Protein AF-A0A1H6K1Q1-F1 (afdb_monomer)

Organism: Ruminococcus flavefaciens (NCBI:txid1265)

Solvent-accessible surface area (backbone atoms only — not comparable to full-atom values): 7231 Å² total; per-residue (Å²): 131,81,74,74,62,72,40,88,42,61,74,71,74,61,50,14,33,26,38,39,78,56,98,82,37,48,34,41,37,39,28,46,77,55,99,90,37,38,37,36,41,38,41,36,47,44,89,85,46,36,38,38,36,36,40,29,51,36,43,78,53,97,42,25,41,36,20,88,52,61,12,37,34,39,41,35,36,51,66,56,59,75,69,52,71,99,69,81,64,57,77,82,29,42,49,77,45,73,59,29,25,33,41,35,40,36,34,96,75,29,42,34,44,33,37,64,71,74,69,75,27,84,84,45,60,24,34,81,73,47,80,67,131

Mean predicted aligned error: 6.74 Å

Sequence (133 aa):
MSEANNVNAAAEDFLGQWEYTKNDEYIMLAIVELDGEYQAAVSWNESTGMTKEWEYTLKYKDGKLVCDSYGLKSEINESKLAAQGDVIDLSDIMKTTPNQTAEFYMTSEGICWNNLSEGSAKDIVFKFLQNVG

Nearest PDB structures (foldseek):
  2c10-assembly2_C  TM=3.628E-01  e=8.483E+00  Homo sapiens
  3ala-assembly1_A  TM=3.490E-01  e=8.934E+00  Homo sapiens
  3ala-assembly3_E  TM=3.306E-01  e=9.409E+00  Homo sapiens

Structure (mmCIF, N/CA/C/O backbone):
data_AF-A0A1H6K1Q1-F1
#
_entry.id   AF-A0A1H6K1Q1-F1
#
loop_
_atom_site.group_PDB
_atom_site.id
_atom_site.type_symbol
_atom_site.label_atom_id
_atom_site.label_alt_id
_atom_site.label_comp_id
_atom_site.label_asym_id
_atom_site.label_entity_id
_atom_site.label_seq_id
_atom_site.pdbx_PDB_ins_code
_atom_site.Cartn_x
_atom_site.Cartn_y
_atom_site.Cartn_z
_atom_site.occupancy
_atom_site.B_iso_or_eq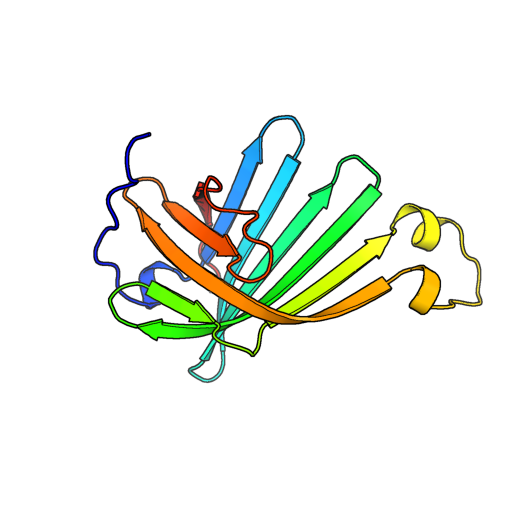uiv
_atom_site.auth_seq_id
_atom_site.auth_comp_id
_atom_site.auth_asym_id
_atom_site.auth_atom_id
_atom_site.pdbx_PDB_model_num
ATOM 1 N N . MET A 1 1 ? -10.368 21.527 0.611 1.00 41.09 1 MET A N 1
ATOM 2 C CA . MET A 1 1 ? -10.072 20.084 0.617 1.00 41.09 1 MET A CA 1
ATOM 3 C C . MET A 1 1 ? -11.025 19.471 1.616 1.00 41.09 1 MET A C 1
ATOM 5 O O . MET A 1 1 ? -10.982 19.875 2.769 1.00 41.09 1 MET A O 1
ATOM 9 N N . SER A 1 2 ? -11.981 18.664 1.161 1.00 43.06 2 SER A N 1
ATOM 10 C CA . SER A 1 2 ? -12.854 17.913 2.063 1.00 43.06 2 SER A CA 1
ATOM 11 C C . SER A 1 2 ? -11.993 16.861 2.746 1.00 43.06 2 SER A C 1
ATOM 13 O O . SER A 1 2 ? -11.451 15.996 2.063 1.00 43.06 2 SER A O 1
ATOM 15 N N . GLU A 1 3 ? -11.820 16.971 4.061 1.00 46.94 3 GLU A N 1
ATOM 16 C CA . GLU A 1 3 ? -11.347 15.851 4.870 1.00 46.94 3 GLU A CA 1
ATOM 17 C C . GLU A 1 3 ? -12.280 14.686 4.552 1.00 46.94 3 GLU A C 1
ATOM 19 O O . GLU A 1 3 ? -13.490 14.779 4.767 1.00 46.94 3 GLU A O 1
ATOM 24 N N . ALA A 1 4 ? -11.758 13.639 3.916 1.00 54.75 4 ALA A N 1
ATOM 25 C CA . ALA A 1 4 ? -12.536 12.436 3.726 1.00 54.75 4 ALA A CA 1
ATOM 26 C C . ALA A 1 4 ? -12.926 11.961 5.132 1.00 54.75 4 ALA A C 1
ATOM 28 O O . ALA A 1 4 ? -12.054 11.658 5.946 1.00 54.75 4 ALA A O 1
ATOM 29 N N . ASN A 1 5 ? -14.221 12.030 5.455 1.00 64.81 5 ASN A N 1
ATOM 30 C CA . ASN A 1 5 ? -14.712 11.722 6.792 1.00 64.81 5 ASN A CA 1
ATOM 31 C C . ASN A 1 5 ? -14.36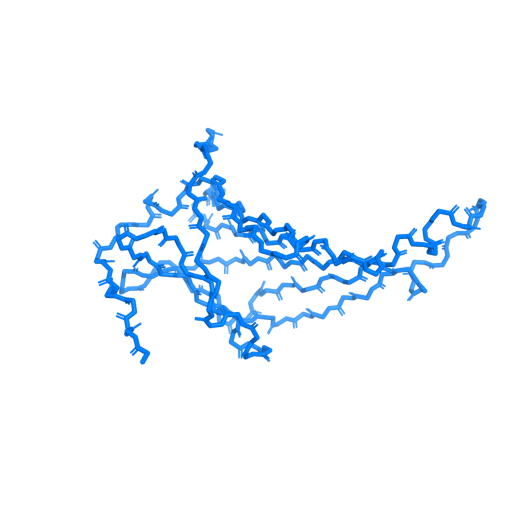0 10.265 7.089 1.00 64.81 5 ASN A C 1
ATOM 33 O O . ASN A 1 5 ? -14.966 9.361 6.511 1.00 64.81 5 ASN A O 1
ATOM 37 N N . ASN A 1 6 ? -13.360 10.056 7.947 1.00 68.19 6 ASN A N 1
ATOM 38 C CA . ASN A 1 6 ? -12.973 8.730 8.401 1.00 68.19 6 ASN A CA 1
ATOM 39 C C . ASN A 1 6 ? -14.216 8.054 8.988 1.00 68.19 6 ASN A C 1
ATOM 41 O O . ASN A 1 6 ? -14.843 8.595 9.906 1.00 68.19 6 ASN A O 1
ATOM 45 N N . VAL A 1 7 ? -14.601 6.913 8.428 1.00 80.38 7 VAL A N 1
ATOM 46 C CA . VAL A 1 7 ? -15.690 6.111 8.981 1.00 80.38 7 VAL A CA 1
ATOM 47 C C . VAL A 1 7 ? -15.084 5.129 9.969 1.00 80.38 7 VAL A C 1
ATOM 49 O O . VAL A 1 7 ? -14.056 4.521 9.698 1.00 80.38 7 VAL A O 1
ATOM 52 N N . ASN A 1 8 ? -15.704 4.989 11.140 1.00 78.81 8 ASN A N 1
ATOM 53 C CA . ASN A 1 8 ? -15.265 3.991 12.107 1.00 78.81 8 ASN A CA 1
ATOM 54 C C . ASN A 1 8 ? -15.527 2.595 11.515 1.00 78.81 8 ASN A C 1
ATOM 56 O O . ASN A 1 8 ? -16.682 2.172 11.466 1.00 78.81 8 ASN A O 1
ATOM 60 N N . ALA A 1 9 ? -14.477 1.944 11.021 1.00 85.69 9 ALA A N 1
ATOM 61 C CA . ALA A 1 9 ? -14.523 0.656 10.338 1.00 85.69 9 ALA A CA 1
ATOM 62 C C . ALA A 1 9 ? -13.848 -0.412 11.193 1.00 85.69 9 ALA A C 1
ATOM 64 O O . ALA A 1 9 ? -12.837 -0.126 11.833 1.00 85.69 9 ALA A O 1
ATOM 65 N N . ALA A 1 10 ? -14.398 -1.623 11.201 1.00 91.94 10 ALA A N 1
ATOM 66 C CA . ALA A 1 10 ? -13.753 -2.777 11.811 1.00 91.94 10 ALA A CA 1
ATOM 67 C C . ALA A 1 10 ? -12.547 -3.220 10.965 1.00 91.94 10 ALA A C 1
ATOM 69 O O . ALA A 1 10 ? -12.404 -2.821 9.811 1.00 91.94 10 ALA A O 1
ATOM 70 N N . ALA A 1 11 ? -11.655 -4.029 11.533 1.00 91.25 11 ALA A N 1
ATOM 71 C CA . ALA A 1 11 ? -10.436 -4.449 10.840 1.00 91.25 11 ALA A CA 1
ATOM 72 C C . ALA A 1 11 ? -10.747 -5.302 9.596 1.00 91.25 11 ALA A C 1
ATOM 74 O O . ALA A 1 11 ? -10.086 -5.187 8.565 1.00 91.25 11 ALA A O 1
ATOM 75 N N . GLU A 1 12 ? -11.811 -6.095 9.677 1.00 92.81 12 GLU A N 1
ATOM 76 C CA . GLU A 1 12 ? -12.286 -6.992 8.631 1.00 92.81 12 GLU A CA 1
ATOM 77 C C . GLU A 1 12 ? -12.855 -6.231 7.423 1.00 92.81 12 GLU A C 1
ATOM 79 O O . GLU A 1 12 ? -12.814 -6.742 6.307 1.00 92.81 12 GLU A O 1
ATOM 84 N N . ASP A 1 13 ? -13.318 -4.988 7.611 1.00 92.94 13 ASP A N 1
ATOM 85 C CA . ASP A 1 13 ? -13.863 -4.148 6.533 1.00 92.94 13 ASP A CA 1
ATOM 86 C C . ASP A 1 13 ? -12.789 -3.722 5.514 1.00 92.94 13 ASP A C 1
ATOM 88 O O . ASP A 1 13 ? -13.111 -3.265 4.416 1.00 92.94 13 ASP A O 1
ATOM 92 N N . PHE A 1 14 ? -11.508 -3.848 5.872 1.00 94.38 14 PHE A N 1
ATOM 93 C CA . PHE A 1 14 ? -10.383 -3.526 4.996 1.00 94.38 14 PHE A CA 1
ATOM 94 C C . PHE A 1 14 ? -10.019 -4.683 4.056 1.00 94.38 14 PHE A C 1
ATOM 96 O O . PHE A 1 14 ? -9.377 -4.449 3.028 1.00 94.38 14 PHE A O 1
ATOM 103 N N . LEU A 1 15 ? -10.401 -5.917 4.402 1.00 95.75 15 LEU A N 1
ATOM 104 C CA . LEU A 1 15 ? -10.029 -7.118 3.659 1.00 95.75 15 LEU A CA 1
ATOM 105 C C . LEU A 1 15 ? -10.635 -7.084 2.257 1.00 95.75 15 LEU A C 1
ATOM 107 O O . LEU A 1 15 ? -11.825 -6.828 2.075 1.00 95.75 15 LEU A O 1
ATOM 111 N N . GLY A 1 16 ? -9.814 -7.334 1.246 1.00 95.50 16 GLY A N 1
ATOM 112 C CA . GLY A 1 16 ? -10.255 -7.178 -0.132 1.00 95.50 16 GLY A CA 1
ATOM 113 C C . GLY A 1 16 ? -9.140 -6.799 -1.086 1.00 95.50 16 GLY A C 1
ATOM 114 O O . GLY A 1 16 ? -8.005 -6.509 -0.704 1.00 95.50 16 GLY A O 1
ATOM 115 N N . GLN A 1 17 ? -9.504 -6.784 -2.357 1.00 96.81 17 GLN A N 1
ATOM 116 C CA . GLN A 1 17 ? -8.768 -6.089 -3.394 1.00 96.81 17 GLN A CA 1
ATOM 117 C C . GLN A 1 17 ? -9.472 -4.782 -3.714 1.00 96.81 17 GLN A C 1
ATOM 119 O O . GLN A 1 17 ? -10.701 -4.712 -3.808 1.00 96.81 17 GLN A O 1
ATOM 124 N N . TRP A 1 18 ? -8.663 -3.757 -3.906 1.00 96.12 18 TRP A N 1
ATOM 125 C CA . TRP A 1 18 ? -9.078 -2.395 -4.144 1.00 96.12 18 TRP A CA 1
ATOM 126 C C . TRP A 1 18 ? -8.202 -1.796 -5.241 1.00 96.12 18 TRP A C 1
ATOM 128 O O . TRP A 1 18 ? -7.026 -2.138 -5.357 1.00 96.12 18 TRP A O 1
ATOM 138 N N . GLU A 1 19 ? -8.752 -0.884 -6.032 1.00 94.50 19 GLU A N 1
ATOM 139 C CA . GLU A 1 19 ? -8.028 -0.245 -7.129 1.00 94.50 19 GLU A CA 1
ATOM 140 C C . GLU A 1 19 ? -8.143 1.270 -7.101 1.00 94.50 19 GLU A C 1
ATOM 142 O O . GLU A 1 19 ? -9.118 1.852 -6.621 1.00 94.50 19 GLU A O 1
ATOM 147 N N . TYR A 1 20 ? -7.150 1.915 -7.683 1.00 91.69 20 TYR A N 1
ATOM 148 C CA . TYR A 1 20 ? -7.189 3.315 -8.035 1.00 91.69 20 TYR A CA 1
ATOM 149 C C . TYR A 1 20 ? -6.763 3.467 -9.488 1.00 91.69 20 TYR A C 1
ATOM 151 O O . TYR A 1 20 ? -5.727 2.945 -9.895 1.00 91.69 20 TYR A O 1
ATOM 159 N N . THR A 1 21 ? -7.559 4.208 -10.258 1.00 87.88 21 THR A N 1
ATOM 160 C CA . THR A 1 21 ? -7.247 4.530 -11.652 1.00 87.88 21 THR A CA 1
ATOM 161 C C . THR A 1 21 ? -7.357 6.033 -11.876 1.00 87.88 21 THR A C 1
ATOM 163 O O . THR A 1 21 ? -8.418 6.620 -11.642 1.00 87.88 21 THR A O 1
ATOM 166 N N . LYS A 1 22 ? -6.286 6.670 -12.362 1.00 83.94 22 LYS A N 1
ATOM 167 C CA . LYS A 1 22 ? -6.298 8.082 -12.778 1.00 83.94 22 LYS A CA 1
ATOM 168 C C . LYS A 1 22 ? -5.214 8.361 -13.812 1.00 83.94 22 LYS A C 1
ATOM 170 O O . LYS A 1 22 ? -4.061 8.056 -13.567 1.00 83.94 22 LYS A O 1
ATOM 175 N N . ASN A 1 23 ? -5.570 9.038 -14.908 1.00 75.19 23 ASN A N 1
ATOM 176 C CA . ASN A 1 23 ? -4.620 9.538 -15.916 1.00 75.19 23 ASN A CA 1
ATOM 177 C C . ASN A 1 23 ? -3.548 8.497 -16.311 1.00 75.19 23 ASN A C 1
ATOM 179 O O . ASN A 1 23 ? -2.358 8.794 -16.268 1.00 75.19 23 ASN A O 1
ATOM 183 N N . ASP A 1 24 ? -3.999 7.286 -16.649 1.00 75.38 24 ASP A N 1
ATOM 184 C CA . ASP A 1 24 ? -3.183 6.123 -17.037 1.00 75.38 24 ASP A CA 1
ATOM 185 C C . ASP A 1 24 ? -2.356 5.462 -15.918 1.00 75.38 24 ASP A C 1
ATOM 187 O O . ASP A 1 24 ? -1.670 4.473 -16.165 1.00 75.38 24 ASP A O 1
ATOM 191 N N . GLU A 1 25 ? -2.456 5.938 -14.677 1.00 80.56 25 GLU A N 1
ATOM 192 C CA . GLU A 1 25 ? -1.947 5.226 -13.506 1.00 80.56 25 GLU A CA 1
ATOM 193 C C . GLU A 1 25 ? -2.983 4.207 -13.036 1.00 80.56 25 GLU A C 1
ATOM 195 O O . GLU A 1 25 ? -4.153 4.546 -12.828 1.00 80.56 25 GLU A O 1
ATOM 200 N N . TYR A 1 26 ? -2.532 2.969 -12.847 1.00 87.69 26 TYR A N 1
ATOM 201 C CA . TYR A 1 26 ? -3.297 1.895 -12.229 1.00 87.69 26 TYR A CA 1
ATOM 202 C C . TYR A 1 26 ? -2.550 1.410 -10.991 1.00 87.69 26 TYR A C 1
ATOM 204 O O . TYR A 1 26 ? -1.393 0.984 -11.078 1.00 87.69 26 TYR A O 1
ATOM 212 N N . ILE A 1 27 ? -3.215 1.500 -9.843 1.00 92.25 27 ILE A N 1
ATOM 213 C CA . ILE A 1 27 ? -2.664 1.110 -8.549 1.00 92.25 27 ILE A CA 1
ATOM 214 C C . ILE A 1 27 ? -3.598 0.085 -7.926 1.00 92.25 27 ILE A C 1
ATOM 216 O O . ILE A 1 27 ? -4.796 0.330 -7.787 1.00 92.25 27 ILE A O 1
ATOM 220 N N . MET A 1 28 ? -3.038 -1.044 -7.517 1.00 94.81 28 MET A N 1
ATOM 221 C CA . MET A 1 28 ? -3.743 -2.091 -6.789 1.00 94.81 28 MET A CA 1
ATOM 222 C C . MET A 1 28 ? -3.367 -2.065 -5.321 1.00 94.81 28 MET A C 1
ATOM 224 O O . MET A 1 28 ? -2.200 -1.904 -4.981 1.00 94.81 28 MET A O 1
ATOM 228 N N . LEU A 1 29 ? -4.357 -2.291 -4.471 1.00 95.56 29 LEU A N 1
ATOM 229 C CA . LEU A 1 29 ? -4.209 -2.563 -3.052 1.00 95.56 29 LEU A CA 1
ATOM 230 C C . LEU A 1 29 ? -4.878 -3.905 -2.759 1.00 95.56 29 LEU A C 1
ATOM 232 O O . LEU A 1 29 ? -6.063 -4.084 -3.026 1.00 95.56 29 LEU A O 1
ATOM 236 N N . ALA A 1 30 ? -4.140 -4.840 -2.181 1.00 97.12 30 ALA A N 1
ATOM 237 C CA . ALA A 1 30 ? -4.699 -6.047 -1.591 1.00 97.12 30 ALA A CA 1
ATOM 238 C C . ALA A 1 30 ? -4.452 -6.014 -0.087 1.00 97.12 30 ALA A C 1
ATOM 240 O O . ALA A 1 30 ? -3.329 -5.743 0.333 1.00 97.12 30 ALA A O 1
ATOM 241 N N . ILE A 1 31 ? -5.482 -6.295 0.707 1.00 97.06 31 ILE A N 1
ATOM 242 C CA . ILE A 1 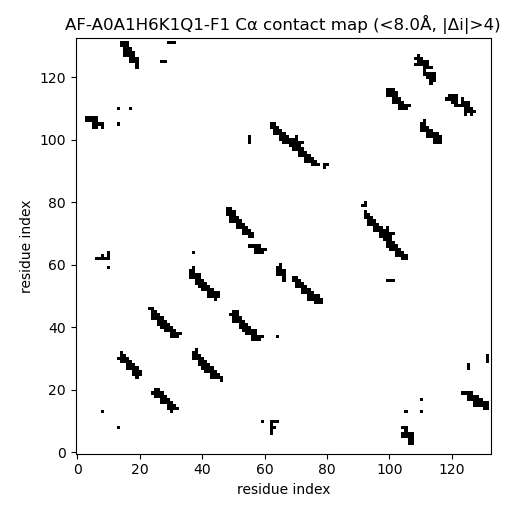31 ? -5.365 -6.476 2.154 1.00 97.06 31 ILE A CA 1
ATOM 243 C C . ILE A 1 31 ? -5.926 -7.847 2.510 1.00 97.06 31 ILE A C 1
ATOM 245 O O . ILE A 1 31 ? -7.059 -8.173 2.153 1.00 97.06 31 ILE A O 1
ATOM 249 N N . VAL A 1 32 ? -5.120 -8.636 3.212 1.00 96.69 32 VAL A N 1
ATOM 250 C CA . VAL A 1 32 ? -5.445 -9.992 3.667 1.00 96.69 32 VAL A CA 1
ATOM 251 C C . VAL A 1 32 ? -5.146 -10.133 5.155 1.00 96.69 32 VAL A C 1
ATOM 253 O O . VAL A 1 32 ? -4.317 -9.403 5.700 1.00 96.69 32 VAL A O 1
ATOM 256 N N . GLU A 1 33 ? -5.796 -11.092 5.805 1.00 95.50 33 GLU A N 1
ATOM 257 C CA . GLU A 1 33 ? -5.404 -11.578 7.126 1.00 95.50 33 GLU A CA 1
ATOM 258 C C . GLU A 1 33 ? -4.704 -12.930 6.953 1.00 95.50 33 GLU A C 1
ATOM 260 O O . GLU A 1 33 ? -5.267 -13.862 6.379 1.00 95.50 33 GLU A O 1
ATOM 265 N N . LEU A 1 34 ? -3.464 -13.035 7.426 1.00 90.88 34 LEU A N 1
ATOM 266 C CA . LEU A 1 34 ? -2.657 -14.251 7.379 1.00 90.88 34 LEU A CA 1
ATOM 267 C C . LEU A 1 34 ? -2.090 -14.513 8.770 1.00 90.88 34 LEU A C 1
ATOM 269 O O . LEU A 1 34 ? -1.436 -13.653 9.351 1.00 90.88 34 LEU A O 1
ATOM 273 N N . ASP A 1 35 ? -2.367 -15.698 9.316 1.00 89.44 35 ASP A N 1
ATOM 274 C CA . ASP A 1 35 ? -1.898 -16.129 10.640 1.00 89.44 35 ASP A CA 1
ATOM 275 C C . ASP A 1 35 ? -2.216 -15.140 11.788 1.00 89.44 35 ASP A C 1
ATOM 277 O O . ASP A 1 35 ? -1.486 -15.048 12.776 1.00 89.44 35 ASP A O 1
ATOM 281 N N . GLY A 1 36 ? -3.337 -14.415 11.679 1.00 86.62 36 GLY A N 1
ATOM 282 C CA . GLY A 1 36 ? -3.773 -13.414 12.661 1.00 86.62 36 GLY A CA 1
ATOM 283 C C . GLY A 1 36 ? -3.087 -12.049 12.528 1.00 86.62 36 GLY A C 1
ATOM 284 O O . GLY A 1 36 ? -3.249 -11.195 13.403 1.00 86.62 36 GLY A O 1
ATOM 285 N N . GLU A 1 37 ? -2.325 -11.828 11.456 1.00 91.06 37 GLU A N 1
ATOM 286 C CA . GLU A 1 37 ? -1.737 -10.538 11.104 1.00 91.06 37 GLU A CA 1
ATOM 287 C C . GLU A 1 37 ? -2.340 -9.999 9.804 1.00 91.06 37 GLU A C 1
ATOM 289 O O . GLU A 1 37 ? -2.537 -10.724 8.830 1.00 91.06 37 GLU A O 1
ATOM 294 N N . TYR A 1 38 ? -2.600 -8.693 9.770 1.00 95.50 38 TYR A N 1
ATOM 295 C CA . TYR A 1 38 ? -3.048 -8.024 8.555 1.00 95.50 38 TYR A CA 1
ATOM 296 C C . TYR A 1 38 ? -1.839 -7.709 7.680 1.00 95.50 38 TYR A C 1
ATOM 298 O O . TYR A 1 38 ? -0.850 -7.150 8.157 1.00 95.50 38 TYR A O 1
ATOM 306 N N . GLN A 1 39 ? -1.922 -8.025 6.395 1.00 96.00 39 GLN A N 1
ATOM 307 C CA . GLN A 1 39 ? -0.893 -7.700 5.415 1.00 96.00 39 GLN A CA 1
ATOM 308 C C . GLN A 1 39 ? -1.506 -6.892 4.282 1.00 96.00 39 GLN A C 1
ATOM 310 O O . GLN A 1 39 ? -2.581 -7.237 3.792 1.00 96.00 39 GLN A O 1
ATOM 315 N N . ALA A 1 40 ? -0.826 -5.826 3.864 1.00 96.06 40 ALA A N 1
ATOM 316 C CA . ALA A 1 40 ? -1.196 -5.072 2.675 1.00 96.06 40 ALA A CA 1
ATOM 317 C C . ALA A 1 40 ? -0.087 -5.104 1.633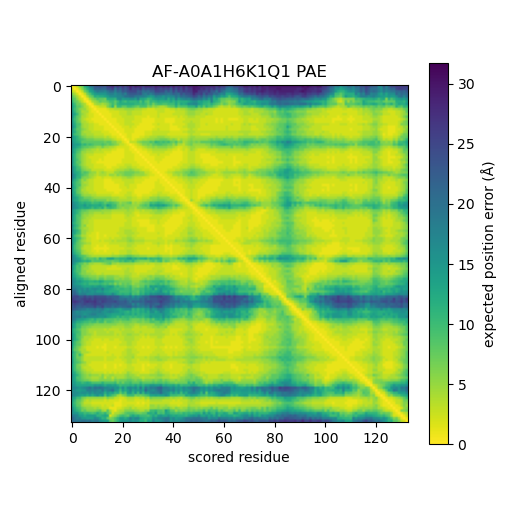 1.00 96.06 40 ALA A C 1
ATOM 319 O O . ALA A 1 40 ? 1.077 -4.876 1.958 1.00 96.06 40 ALA A O 1
ATOM 320 N N . ALA A 1 41 ? -0.481 -5.307 0.382 1.00 95.62 41 ALA A N 1
ATOM 321 C CA . ALA A 1 41 ? 0.367 -5.143 -0.784 1.00 95.62 41 ALA A CA 1
ATOM 322 C C . ALA A 1 41 ? -0.204 -4.020 -1.654 1.00 95.62 41 ALA A C 1
ATOM 324 O O . ALA A 1 41 ? -1.358 -4.092 -2.082 1.00 95.62 41 ALA A O 1
ATOM 325 N N . VAL A 1 42 ? 0.594 -2.985 -1.911 1.00 94.50 42 VAL A N 1
ATOM 326 C CA . VAL A 1 42 ? 0.287 -1.933 -2.885 1.00 94.50 42 VAL A CA 1
ATOM 327 C C . VAL A 1 42 ? 1.193 -2.119 -4.089 1.00 94.50 42 VAL A C 1
ATOM 329 O O . VAL A 1 42 ? 2.406 -2.098 -3.928 1.00 94.50 42 VAL A O 1
ATOM 332 N N . SER A 1 43 ? 0.625 -2.257 -5.282 1.00 93.75 43 SER A N 1
ATOM 333 C CA . SER A 1 43 ? 1.369 -2.326 -6.542 1.00 93.75 43 SER A CA 1
ATOM 334 C C . SER A 1 43 ? 0.993 -1.138 -7.415 1.00 93.75 43 SER A C 1
ATOM 336 O O . SER A 1 43 ? -0.182 -0.927 -7.717 1.00 93.75 43 SER A O 1
ATOM 338 N N . TRP A 1 44 ? 1.988 -0.344 -7.793 1.00 91.31 44 TRP A N 1
ATOM 339 C CA . TRP A 1 44 ? 1.846 0.823 -8.650 1.00 91.31 44 TRP A CA 1
ATOM 340 C C . TRP A 1 44 ? 2.703 0.642 -9.896 1.00 91.31 44 TRP A C 1
ATOM 342 O O . TRP A 1 44 ? 3.932 0.701 -9.838 1.00 91.31 44 TRP A O 1
ATOM 352 N N . ASN A 1 45 ? 2.031 0.471 -11.030 1.00 86.81 45 ASN A N 1
ATOM 353 C CA . ASN A 1 45 ? 2.673 0.450 -12.336 1.00 86.81 45 ASN A CA 1
ATOM 354 C C . ASN A 1 45 ? 2.746 1.880 -12.875 1.00 86.81 45 ASN A C 1
ATOM 356 O O . ASN A 1 45 ? 1.722 2.485 -13.203 1.00 86.81 45 ASN A O 1
ATOM 360 N N . GLU A 1 46 ? 3.949 2.442 -12.937 1.00 81.44 46 GLU A N 1
ATOM 361 C CA . GLU A 1 46 ? 4.171 3.749 -13.544 1.00 81.44 46 GLU A CA 1
ATOM 362 C C . GLU A 1 46 ? 4.257 3.613 -15.068 1.00 81.44 46 GLU A C 1
ATOM 364 O O . GLU A 1 46 ? 4.849 2.678 -15.611 1.00 81.44 46 GLU A O 1
ATOM 369 N N . SER A 1 47 ? 3.741 4.612 -15.783 1.00 72.81 47 SER A N 1
ATOM 370 C CA . SER A 1 47 ? 3.770 4.667 -17.254 1.00 72.81 47 SER A CA 1
ATOM 371 C C . SER A 1 47 ? 5.184 4.672 -17.859 1.00 72.81 47 SER A C 1
ATOM 373 O O . SER A 1 47 ? 5.356 4.470 -19.060 1.00 72.81 47 SER A O 1
ATOM 375 N N . THR A 1 48 ? 6.211 4.878 -17.034 1.00 73.50 48 THR A N 1
ATOM 376 C CA . THR A 1 48 ? 7.632 4.875 -17.399 1.00 73.50 48 THR A CA 1
ATOM 377 C C . THR A 1 48 ? 8.246 3.471 -17.483 1.00 73.50 48 THR A C 1
ATOM 379 O O . THR A 1 48 ? 9.437 3.360 -17.779 1.00 73.50 48 THR A O 1
ATOM 382 N N . GLY A 1 49 ? 7.471 2.404 -17.244 1.00 78.00 49 GLY A N 1
ATOM 383 C CA . GLY A 1 49 ? 7.979 1.024 -17.195 1.00 78.00 49 GLY A CA 1
ATOM 384 C C . GLY A 1 49 ? 8.707 0.697 -15.886 1.00 78.00 49 GLY A C 1
ATOM 385 O O . GLY A 1 49 ? 9.598 -0.156 -15.860 1.00 78.00 49 GLY A O 1
ATOM 386 N N . MET A 1 50 ? 8.368 1.426 -14.821 1.00 86.00 50 MET A N 1
ATOM 387 C CA . MET A 1 50 ? 8.798 1.175 -13.450 1.00 86.00 50 MET A CA 1
ATOM 388 C C . MET A 1 50 ? 7.607 0.658 -12.647 1.00 86.00 50 MET A C 1
ATOM 390 O O . MET A 1 50 ? 6.538 1.265 -12.672 1.00 86.00 50 MET A O 1
ATOM 394 N N . THR A 1 51 ? 7.822 -0.403 -11.880 1.00 90.12 51 THR A N 1
ATOM 395 C CA . THR A 1 51 ? 6.815 -0.959 -10.973 1.00 90.12 51 THR A CA 1
ATOM 396 C C . THR A 1 51 ? 7.283 -0.743 -9.545 1.00 90.12 51 THR A C 1
ATOM 398 O O . THR A 1 51 ? 8.424 -1.057 -9.195 1.00 90.12 51 THR A O 1
ATOM 401 N N . LYS A 1 52 ? 6.431 -0.134 -8.722 1.00 91.31 52 LYS A N 1
ATOM 402 C CA . LYS A 1 52 ? 6.690 0.103 -7.303 1.00 91.31 52 LYS A CA 1
ATOM 403 C C . LYS A 1 52 ? 5.744 -0.745 -6.482 1.00 91.31 52 LYS A C 1
ATOM 405 O O . LYS A 1 52 ? 4.532 -0.679 -6.668 1.00 91.31 52 LYS A O 1
ATOM 410 N N . GLU A 1 53 ? 6.302 -1.498 -5.553 1.00 93.31 53 GLU A N 1
ATOM 411 C CA . GLU A 1 53 ? 5.544 -2.366 -4.668 1.00 93.31 53 GLU A CA 1
ATOM 412 C C . GLU A 1 53 ? 5.827 -1.991 -3.223 1.00 93.31 53 GLU A C 1
ATOM 414 O O . GLU A 1 53 ? 6.974 -1.738 -2.853 1.00 93.31 53 GLU A O 1
ATOM 419 N N . TRP A 1 54 ? 4.781 -1.944 -2.408 1.00 94.12 54 TRP A N 1
ATOM 420 C CA . TRP A 1 54 ? 4.896 -1.810 -0.968 1.00 94.12 54 TRP A CA 1
ATOM 421 C C . TRP A 1 54 ? 4.210 -2.979 -0.293 1.00 94.12 54 TRP A C 1
ATOM 423 O O . TRP A 1 54 ? 3.032 -3.226 -0.530 1.00 94.12 54 TRP A O 1
ATOM 433 N N . GLU A 1 55 ? 4.932 -3.639 0.594 1.00 95.56 55 GLU A N 1
ATOM 434 C CA . GLU A 1 55 ? 4.422 -4.701 1.449 1.00 95.56 55 GLU A CA 1
ATOM 435 C C . GLU A 1 55 ? 4.424 -4.187 2.885 1.00 95.56 55 GLU A C 1
ATOM 437 O O . GLU A 1 55 ? 5.433 -3.661 3.356 1.00 95.56 55 GLU A O 1
ATOM 442 N N . TYR A 1 56 ? 3.302 -4.306 3.587 1.00 95.00 56 TYR A N 1
ATOM 443 C CA . TYR A 1 56 ? 3.138 -3.817 4.951 1.00 95.00 56 TYR A CA 1
ATOM 444 C C . TYR A 1 56 ? 2.564 -4.903 5.853 1.00 95.00 56 TYR A C 1
ATOM 446 O O . TYR A 1 56 ? 1.495 -5.435 5.566 1.00 95.00 56 TYR A O 1
ATOM 454 N N . THR A 1 57 ? 3.201 -5.140 6.999 1.00 95.31 57 THR A N 1
ATOM 455 C CA . THR A 1 57 ? 2.557 -5.806 8.140 1.00 95.31 57 THR A CA 1
ATOM 456 C C . THR A 1 57 ? 1.822 -4.763 8.974 1.00 95.31 57 THR A C 1
ATOM 458 O O . THR A 1 57 ? 2.407 -3.769 9.415 1.00 95.31 57 THR A O 1
ATOM 461 N N . LEU A 1 58 ? 0.530 -4.981 9.187 1.00 95.75 58 LEU A N 1
ATOM 462 C CA . LEU A 1 58 ? -0.404 -4.001 9.717 1.00 95.75 58 LEU A CA 1
ATOM 463 C C . LEU A 1 58 ? -0.962 -4.419 11.075 1.00 95.75 58 LEU A C 1
ATOM 465 O O . LEU A 1 58 ? -1.213 -5.591 11.353 1.00 95.75 58 LEU A O 1
ATOM 469 N N . LYS A 1 59 ? -1.219 -3.417 11.914 1.00 94.94 59 LYS A N 1
ATOM 470 C CA . LYS A 1 59 ? -1.956 -3.557 13.170 1.00 94.94 59 LYS A CA 1
ATOM 471 C C . LYS A 1 59 ? -3.210 -2.711 13.120 1.00 94.94 59 LYS A C 1
ATOM 473 O O . LYS A 1 59 ? -3.156 -1.550 12.714 1.00 94.94 59 LYS A O 1
ATOM 478 N N . TYR A 1 60 ? -4.317 -3.271 13.587 1.00 94.12 60 TYR A N 1
ATOM 479 C CA . TYR A 1 60 ? -5.539 -2.506 13.757 1.00 94.12 60 TYR A CA 1
ATOM 480 C C . TYR A 1 60 ? -5.468 -1.631 15.013 1.00 94.12 60 TYR A C 1
ATOM 482 O O . TYR A 1 60 ? -5.150 -2.110 16.105 1.00 94.12 60 TYR A O 1
ATOM 490 N N . LYS A 1 61 ? -5.746 -0.336 14.859 1.00 92.69 61 LYS A N 1
ATOM 491 C CA . LYS A 1 61 ? -5.714 0.660 15.931 1.00 92.69 61 LYS A CA 1
ATOM 492 C C . LYS A 1 61 ? -6.663 1.809 15.607 1.00 92.69 61 LYS A C 1
ATOM 494 O O . LYS A 1 61 ? -6.524 2.450 14.572 1.00 92.69 61 LYS A O 1
ATOM 499 N N . ASP A 1 62 ? -7.597 2.086 16.515 1.00 90.62 62 ASP A N 1
ATOM 500 C CA . ASP A 1 62 ? -8.488 3.253 16.457 1.00 90.62 62 ASP A CA 1
ATOM 501 C C . ASP A 1 62 ? -9.230 3.418 15.106 1.00 90.62 62 ASP A C 1
ATOM 503 O O . ASP A 1 62 ? -9.313 4.521 14.564 1.00 90.62 62 ASP A O 1
ATOM 507 N N . GLY A 1 63 ? -9.749 2.318 14.538 1.00 90.75 63 GLY A N 1
ATOM 508 C CA . GLY A 1 63 ? -10.479 2.340 13.258 1.00 90.75 63 GLY A CA 1
ATOM 509 C C . GLY A 1 63 ? -9.591 2.367 12.011 1.00 90.75 63 GLY A C 1
ATOM 510 O O . GLY A 1 63 ? -10.077 2.653 10.919 1.00 90.75 63 GLY A O 1
ATOM 511 N N . LYS A 1 64 ? -8.284 2.123 12.160 1.00 93.62 64 LYS A N 1
ATOM 512 C CA . LYS A 1 64 ? -7.292 2.148 11.078 1.00 93.62 64 LYS A CA 1
ATOM 513 C C . LYS A 1 64 ? -6.429 0.896 11.078 1.00 93.62 64 LYS A C 1
ATOM 515 O O . LYS A 1 64 ? -6.201 0.305 12.132 1.00 93.62 64 LYS A O 1
ATOM 520 N N . LEU A 1 65 ? -5.852 0.572 9.925 1.00 95.19 65 LEU A N 1
ATOM 521 C CA . LEU A 1 65 ? -4.706 -0.331 9.836 1.00 95.19 65 LEU A CA 1
ATOM 522 C C . LEU A 1 65 ? -3.414 0.486 9.720 1.00 95.19 65 LEU A C 1
ATOM 524 O O . LEU A 1 65 ? -3.316 1.388 8.891 1.00 95.19 65 LEU A 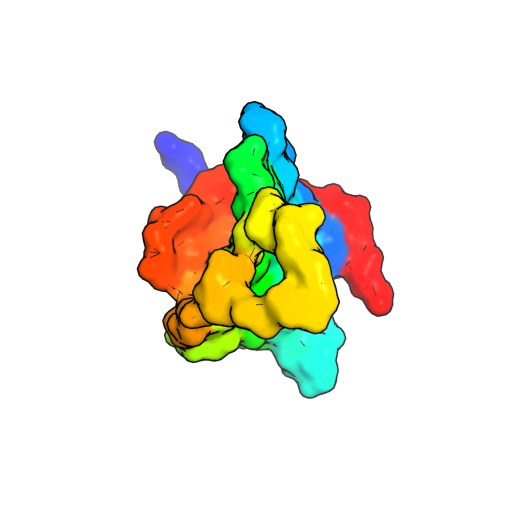O 1
ATOM 528 N N . VAL A 1 66 ? -2.426 0.189 10.562 1.00 95.00 66 VAL A N 1
ATOM 529 C CA . VAL A 1 66 ? -1.193 0.982 10.689 1.00 95.00 66 VAL A CA 1
ATOM 530 C C . VAL A 1 66 ? 0.041 0.090 10.580 1.00 95.00 66 VAL A C 1
ATOM 532 O O . VAL A 1 66 ? 0.111 -0.959 11.221 1.00 95.00 66 VAL A O 1
ATOM 535 N N . CYS A 1 67 ? 1.031 0.534 9.806 1.00 95.00 67 CYS A N 1
ATOM 536 C CA . CYS A 1 67 ? 2.388 -0.007 9.785 1.00 95.00 67 CYS A CA 1
ATOM 537 C C . CYS A 1 67 ? 3.368 1.040 10.332 1.00 95.00 67 CYS A C 1
ATOM 539 O O . CYS A 1 67 ? 3.580 2.077 9.703 1.00 95.00 67 CYS A O 1
ATOM 541 N N . ASP A 1 68 ? 4.000 0.745 11.472 1.00 88.25 68 ASP A N 1
ATOM 542 C CA . ASP A 1 68 ? 4.898 1.681 12.171 1.00 88.25 68 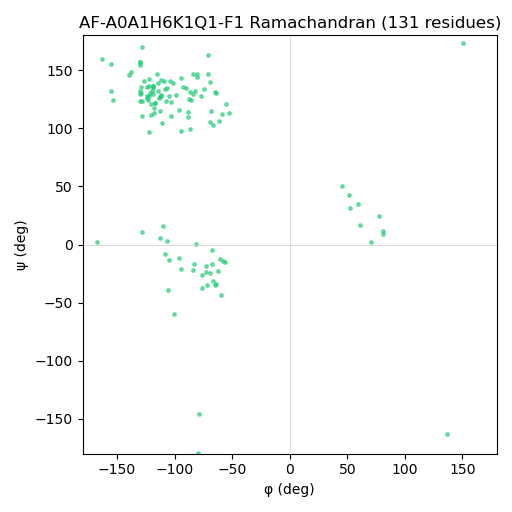ASP A CA 1
ATOM 543 C C . ASP A 1 68 ? 6.388 1.511 11.823 1.00 88.25 68 ASP A C 1
ATOM 545 O O . ASP A 1 68 ? 7.167 2.439 12.035 1.00 88.25 68 ASP A O 1
ATOM 549 N N . SER A 1 69 ? 6.816 0.348 11.314 1.00 82.06 69 SER A N 1
ATOM 550 C CA . SER A 1 69 ? 8.234 0.117 10.967 1.00 82.06 69 SER A CA 1
ATOM 551 C C . SER A 1 69 ? 8.530 -1.127 10.122 1.00 82.06 69 SER A C 1
ATOM 553 O O . SER A 1 69 ? 9.697 -1.406 9.872 1.00 82.06 69 SER A O 1
ATOM 555 N N . TYR A 1 70 ? 7.528 -1.908 9.714 1.00 83.69 70 TYR A N 1
ATOM 556 C CA . TYR A 1 70 ? 7.742 -3.219 9.078 1.00 83.69 70 TYR A CA 1
ATOM 557 C C . TYR A 1 70 ? 7.384 -3.246 7.595 1.00 83.69 70 TYR A C 1
ATOM 559 O O . TYR A 1 70 ? 7.239 -4.318 7.019 1.00 83.69 70 TYR A O 1
ATOM 567 N N . GLY A 1 71 ? 7.239 -2.081 6.968 1.00 91.38 71 GLY A N 1
ATOM 568 C CA . GLY A 1 71 ? 6.980 -2.022 5.543 1.00 91.38 71 GLY A CA 1
ATOM 569 C C . GLY A 1 71 ? 8.256 -2.189 4.718 1.00 91.38 71 GLY A C 1
ATOM 570 O O . GLY A 1 71 ? 9.330 -1.709 5.103 1.00 91.38 71 GLY A O 1
ATOM 571 N N . LEU A 1 72 ? 8.131 -2.815 3.556 1.00 94.31 72 LEU A N 1
ATOM 572 C CA . LEU A 1 72 ? 9.171 -2.939 2.544 1.00 94.31 72 LEU A CA 1
ATOM 573 C C . LEU A 1 72 ? 8.683 -2.280 1.258 1.00 94.31 72 LEU A C 1
ATOM 575 O O . LEU A 1 72 ? 7.566 -2.533 0.825 1.00 94.31 72 LEU A O 1
ATOM 579 N N . LYS A 1 73 ? 9.516 -1.439 0.647 1.00 94.00 73 LYS A N 1
ATOM 580 C CA . LYS A 1 73 ? 9.289 -0.932 -0.708 1.00 94.00 73 LYS A CA 1
ATOM 581 C C . LYS A 1 73 ? 10.251 -1.605 -1.673 1.00 94.00 73 LYS A C 1
ATOM 583 O O . LYS A 1 73 ? 11.450 -1.616 -1.396 1.00 94.00 73 LYS A O 1
ATOM 588 N N . SER A 1 74 ? 9.751 -2.041 -2.818 1.00 92.69 74 SER A N 1
ATOM 589 C CA . SER A 1 74 ? 10.528 -2.532 -3.955 1.00 92.69 74 SER A CA 1
ATOM 590 C C . SER A 1 74 ? 10.275 -1.643 -5.173 1.00 92.69 74 SER A C 1
ATOM 592 O O . SER A 1 74 ? 9.141 -1.281 -5.462 1.00 92.69 74 SER A O 1
ATOM 594 N N . GLU A 1 75 ? 11.332 -1.258 -5.884 1.00 92.06 75 GLU A N 1
ATOM 595 C CA . GLU A 1 75 ? 11.257 -0.533 -7.158 1.00 92.06 75 GLU A CA 1
ATOM 596 C C . GLU A 1 75 ? 11.898 -1.400 -8.239 1.00 92.06 75 GLU A C 1
ATOM 598 O O . GLU A 1 75 ? 13.092 -1.694 -8.152 1.00 92.06 75 GLU A O 1
ATOM 603 N N . ILE A 1 76 ? 11.114 -1.806 -9.234 1.00 89.44 76 ILE A N 1
ATOM 604 C CA . ILE A 1 76 ? 11.497 -2.739 -10.295 1.00 89.44 76 ILE A CA 1
ATOM 605 C C . ILE A 1 76 ? 11.520 -1.988 -11.626 1.00 89.44 76 ILE A C 1
ATOM 607 O O . ILE A 1 76 ? 10.540 -1.355 -12.012 1.00 89.44 76 ILE A O 1
ATOM 611 N N . ASN A 1 77 ? 12.639 -2.065 -12.344 1.00 86.38 77 ASN A N 1
ATOM 612 C CA . ASN A 1 77 ? 12.767 -1.518 -13.690 1.00 86.38 77 ASN A CA 1
ATOM 613 C C . ASN A 1 77 ? 12.478 -2.600 -14.738 1.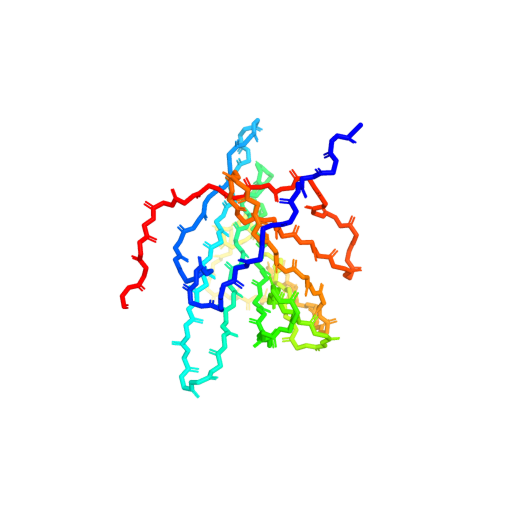00 86.38 77 ASN A C 1
ATOM 615 O O . ASN A 1 77 ? 13.360 -3.385 -15.102 1.00 86.38 77 ASN A O 1
ATOM 619 N N . GLU A 1 78 ? 11.250 -2.622 -15.252 1.00 77.56 78 GLU A N 1
ATOM 620 C CA . GLU A 1 78 ? 10.794 -3.658 -16.184 1.00 77.56 78 GLU A CA 1
ATOM 621 C C . GLU A 1 78 ? 11.518 -3.586 -17.535 1.00 77.56 78 GLU A C 1
ATOM 623 O O . GLU A 1 78 ? 11.792 -4.612 -18.159 1.00 77.56 78 GLU A O 1
ATOM 628 N N . SER A 1 79 ? 11.917 -2.385 -17.966 1.00 76.94 79 SER A N 1
ATOM 629 C CA . SER A 1 79 ? 12.665 -2.207 -19.217 1.00 76.94 79 SER A CA 1
ATOM 630 C C . SER A 1 79 ? 14.052 -2.859 -19.175 1.00 76.94 79 SER A C 1
ATOM 632 O O . SER A 1 79 ? 14.511 -3.409 -20.177 1.00 76.94 79 SER A O 1
ATOM 634 N N . LYS A 1 80 ? 14.706 -2.856 -18.007 1.00 73.62 80 LYS A N 1
ATOM 635 C CA . LYS A 1 80 ? 15.972 -3.567 -17.795 1.00 73.62 80 LYS A CA 1
ATOM 636 C C . LYS A 1 80 ? 15.761 -5.068 -17.647 1.00 73.62 80 LYS A C 1
ATOM 638 O O . LYS A 1 80 ? 16.572 -5.828 -18.166 1.00 73.62 80 LYS A O 1
ATOM 643 N N . LEU A 1 81 ? 14.675 -5.482 -16.992 1.00 73.44 81 LEU A N 1
ATOM 644 C CA . LEU A 1 81 ? 14.318 -6.894 -16.853 1.00 73.44 81 LEU A CA 1
ATOM 645 C C . LEU A 1 81 ? 14.112 -7.556 -18.226 1.00 73.44 81 LEU A C 1
ATOM 647 O O . LEU A 1 81 ? 14.639 -8.635 -18.469 1.00 73.44 81 LEU A O 1
ATOM 651 N N . ALA A 1 82 ? 13.418 -6.884 -19.149 1.00 71.06 82 ALA A N 1
ATOM 652 C CA . ALA A 1 82 ? 13.167 -7.394 -20.499 1.00 71.06 82 ALA A CA 1
ATOM 653 C C . ALA A 1 82 ? 14.406 -7.377 -21.422 1.00 71.06 82 ALA A C 1
ATOM 655 O O . ALA A 1 82 ? 14.416 -8.055 -22.449 1.00 71.06 82 ALA A O 1
ATOM 656 N N . ALA A 1 83 ? 15.437 -6.593 -21.086 1.00 67.62 83 ALA A N 1
ATOM 657 C CA . ALA A 1 83 ? 16.625 -6.393 -21.917 1.00 67.62 83 ALA A CA 1
ATOM 658 C C . ALA A 1 83 ? 17.818 -7.298 -21.552 1.00 67.62 83 ALA A C 1
ATOM 660 O O . ALA A 1 83 ? 18.788 -7.346 -22.314 1.00 67.62 83 ALA A O 1
ATOM 661 N N . GLN A 1 84 ? 17.788 -7.993 -20.410 1.00 62.66 84 GLN A N 1
ATOM 662 C CA . GLN A 1 84 ? 18.8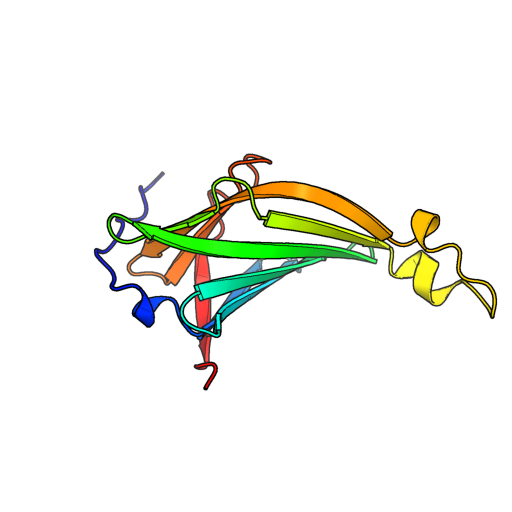93 -8.853 -19.972 1.00 62.66 84 GLN A CA 1
ATOM 663 C C . GLN A 1 84 ? 18.707 -10.313 -20.427 1.00 62.66 84 GLN A C 1
ATOM 665 O O . GLN A 1 84 ? 17.617 -10.870 -20.356 1.00 62.66 84 GLN A O 1
ATOM 670 N N . GLY A 1 85 ? 19.793 -10.918 -20.931 1.00 63.53 85 GLY A N 1
ATOM 671 C CA . GLY A 1 85 ? 19.894 -12.359 -21.216 1.00 63.53 85 GLY A CA 1
ATOM 672 C C . GLY A 1 85 ? 20.142 -13.197 -19.947 1.00 63.53 85 GLY A C 1
ATOM 673 O O . GLY A 1 85 ? 19.692 -12.836 -18.869 1.00 63.53 85 GLY A O 1
ATOM 674 N N . ASP A 1 86 ? 20.904 -14.294 -20.048 1.00 60.34 86 ASP A N 1
ATOM 675 C CA . ASP A 1 86 ? 21.034 -15.325 -18.989 1.00 60.34 86 ASP A CA 1
ATOM 676 C C . ASP A 1 86 ? 21.751 -14.907 -17.678 1.00 60.34 86 ASP A C 1
ATOM 678 O O . ASP A 1 86 ? 21.821 -15.705 -16.742 1.00 60.34 86 ASP A O 1
ATOM 682 N N . VAL A 1 87 ? 22.306 -13.693 -17.572 1.00 58.81 87 VAL A N 1
ATOM 683 C CA . VAL A 1 87 ? 22.992 -13.216 -16.353 1.00 58.81 87 VAL A CA 1
ATOM 684 C C . VAL A 1 87 ? 22.267 -11.997 -15.804 1.00 58.81 87 VAL A C 1
ATOM 686 O O . VAL A 1 87 ? 22.277 -10.939 -16.427 1.00 58.81 87 VAL A O 1
ATOM 689 N N . ILE A 1 88 ? 21.667 -12.168 -14.626 1.00 63.19 88 ILE A N 1
ATOM 690 C CA . ILE A 1 88 ? 20.841 -11.163 -13.957 1.00 63.19 88 ILE A CA 1
ATOM 691 C C . ILE A 1 88 ? 21.656 -10.530 -12.826 1.00 63.19 88 ILE A C 1
ATOM 693 O O . ILE A 1 88 ? 21.906 -11.180 -11.808 1.00 63.19 88 ILE A O 1
ATOM 697 N N . ASP A 1 89 ? 22.040 -9.260 -12.971 1.00 70.31 89 ASP A N 1
ATOM 698 C CA . ASP A 1 89 ? 22.396 -8.445 -11.804 1.00 70.31 89 ASP A CA 1
ATOM 699 C C . ASP A 1 89 ? 21.117 -7.813 -11.252 1.00 70.31 89 ASP A C 1
ATOM 701 O O . ASP A 1 89 ? 20.603 -6.816 -11.764 1.00 70.31 89 ASP A O 1
ATOM 705 N N . LEU A 1 90 ? 20.577 -8.431 -10.201 1.00 67.94 90 LEU A N 1
ATOM 706 C CA . LEU A 1 90 ? 19.329 -8.002 -9.575 1.00 67.94 90 LEU A CA 1
ATOM 707 C C . LEU A 1 90 ? 19.421 -6.591 -8.983 1.00 67.94 90 LEU A C 1
ATOM 709 O O . LEU A 1 90 ? 18.389 -5.939 -8.854 1.00 67.94 90 LEU A O 1
ATOM 713 N N . SER A 1 91 ? 20.620 -6.094 -8.662 1.00 72.94 91 SER A N 1
ATOM 714 C CA . SER A 1 91 ? 20.791 -4.753 -8.090 1.00 72.94 91 SER A CA 1
ATOM 715 C C . SER A 1 91 ? 20.569 -3.630 -9.109 1.00 72.94 91 SER A C 1
ATOM 717 O O . SER A 1 91 ? 20.187 -2.521 -8.736 1.00 72.94 91 SER A O 1
ATOM 719 N N . ASP A 1 92 ? 20.731 -3.930 -10.400 1.00 69.69 92 ASP A N 1
ATOM 720 C CA . ASP A 1 92 ? 20.448 -2.999 -11.492 1.00 69.69 92 ASP A CA 1
ATOM 721 C C . ASP A 1 92 ? 18.964 -2.959 -11.881 1.00 69.69 92 ASP A C 1
ATOM 723 O O . ASP A 1 92 ? 18.541 -2.020 -12.568 1.00 69.69 92 ASP A O 1
ATOM 727 N N . ILE A 1 93 ? 18.197 -3.970 -11.461 1.00 79.62 93 ILE A N 1
ATOM 728 C CA . ILE A 1 93 ? 16.793 -4.197 -11.825 1.00 79.62 93 ILE A CA 1
ATOM 729 C C . ILE A 1 93 ? 15.859 -3.847 -10.669 1.00 79.62 93 ILE A C 1
ATOM 731 O O . ILE A 1 93 ? 14.801 -3.273 -10.913 1.00 79.62 93 ILE A O 1
ATOM 735 N N . MET A 1 94 ? 16.244 -4.174 -9.434 1.00 86.69 94 MET A N 1
ATOM 736 C CA . MET A 1 94 ? 15.408 -4.027 -8.251 1.00 86.69 94 MET A CA 1
ATOM 737 C C . MET A 1 94 ? 16.149 -3.307 -7.128 1.00 86.69 94 MET A C 1
ATOM 739 O O . MET A 1 94 ? 17.261 -3.671 -6.743 1.00 86.69 94 MET A O 1
ATOM 743 N N . LYS A 1 95 ? 15.481 -2.320 -6.537 1.00 90.06 95 LYS A N 1
ATOM 744 C CA . LYS A 1 95 ? 15.940 -1.641 -5.327 1.00 90.06 95 LYS A CA 1
ATOM 745 C C . LYS A 1 95 ? 14.926 -1.835 -4.213 1.00 90.06 95 LYS A C 1
ATOM 747 O O . LYS A 1 95 ? 13.752 -1.541 -4.409 1.00 90.06 95 LYS A O 1
ATOM 752 N N . THR A 1 96 ? 15.388 -2.258 -3.038 1.00 91.38 96 THR A N 1
ATOM 753 C CA . THR A 1 96 ? 14.535 -2.380 -1.853 1.00 91.38 96 THR A CA 1
ATOM 754 C C . THR A 1 96 ? 14.854 -1.318 -0.806 1.00 91.38 96 THR A C 1
ATOM 756 O O . THR A 1 96 ? 16.011 -0.952 -0.583 1.00 91.38 96 THR A O 1
ATOM 759 N N . THR A 1 97 ? 13.811 -0.796 -0.166 1.00 92.12 97 THR A N 1
ATOM 760 C CA . THR A 1 97 ? 13.903 0.187 0.918 1.00 92.12 97 THR A CA 1
ATOM 761 C C . THR A 1 97 ? 13.074 -0.311 2.106 1.00 92.12 97 THR A C 1
ATOM 763 O O . THR A 1 97 ? 11.847 -0.355 2.003 1.00 92.12 97 THR A O 1
ATOM 766 N N . PRO A 1 98 ? 13.703 -0.714 3.227 1.00 93.25 98 PRO A N 1
ATOM 767 C CA . PRO A 1 98 ? 12.986 -1.223 4.395 1.00 93.25 98 PRO A CA 1
ATOM 768 C C . PRO A 1 98 ? 12.392 -0.091 5.248 1.00 93.25 98 PRO A C 1
ATOM 770 O O . PRO A 1 98 ? 12.569 1.095 4.954 1.00 93.25 98 PRO A O 1
ATOM 773 N N . ASN A 1 99 ? 11.738 -0.474 6.346 1.00 91.00 99 ASN A N 1
ATOM 774 C CA . ASN A 1 99 ? 11.194 0.402 7.388 1.00 91.00 99 ASN A CA 1
ATOM 775 C C . ASN A 1 99 ? 10.166 1.421 6.886 1.00 91.00 99 ASN A C 1
ATOM 777 O O . ASN A 1 99 ? 10.098 2.543 7.387 1.00 91.00 99 ASN A O 1
ATOM 781 N N . GLN A 1 100 ? 9.370 1.032 5.893 1.00 92.69 100 GLN A N 1
ATOM 782 C CA . GLN A 1 100 ? 8.271 1.856 5.412 1.00 92.69 100 GLN A CA 1
ATOM 783 C C . GLN A 1 100 ? 7.142 1.891 6.442 1.00 92.69 100 GLN A C 1
ATOM 785 O O . GLN A 1 100 ? 6.860 0.915 7.145 1.00 92.69 100 GLN A O 1
ATOM 790 N N . THR A 1 101 ? 6.476 3.034 6.498 1.00 93.69 101 THR A N 1
ATOM 791 C CA . THR A 1 101 ? 5.384 3.325 7.420 1.00 93.69 101 THR A CA 1
ATOM 792 C C . THR A 1 101 ? 4.170 3.810 6.651 1.00 93.69 101 THR A C 1
ATOM 794 O O . THR A 1 101 ? 4.295 4.547 5.668 1.00 93.69 101 THR A O 1
ATOM 797 N N . ALA A 1 102 ? 2.988 3.377 7.073 1.00 94.00 102 ALA A N 1
ATOM 798 C CA . ALA A 1 102 ? 1.743 3.708 6.396 1.00 94.00 102 ALA A CA 1
ATOM 799 C C . ALA A 1 102 ? 0.543 3.642 7.340 1.00 94.00 102 ALA A C 1
ATOM 801 O O . ALA A 1 102 ? 0.542 2.896 8.318 1.00 94.00 102 ALA A O 1
ATOM 802 N N . GLU A 1 103 ? -0.498 4.389 6.995 1.00 93.56 103 GLU A N 1
ATOM 803 C CA . GLU A 1 103 ? -1.832 4.245 7.568 1.00 93.56 103 GLU A CA 1
ATOM 804 C C . GLU A 1 103 ? -2.846 3.974 6.461 1.00 93.56 103 GLU A C 1
ATOM 806 O O . GLU A 1 103 ? -2.787 4.580 5.390 1.00 93.56 103 GLU A O 1
ATOM 811 N N . PHE A 1 104 ? -3.811 3.116 6.763 1.00 93.75 104 PHE A N 1
ATOM 812 C CA . PHE A 1 104 ? -4.982 2.857 5.945 1.00 93.75 104 PHE A CA 1
ATOM 813 C C . PHE A 1 104 ? -6.219 3.174 6.770 1.00 93.75 104 PHE A C 1
ATOM 815 O O . PHE A 1 104 ? -6.348 2.730 7.914 1.00 93.75 104 PHE A O 1
ATOM 822 N N . TYR A 1 105 ? -7.128 3.955 6.202 1.00 92.88 105 TYR A N 1
ATOM 823 C CA . TYR A 1 105 ? -8.380 4.308 6.859 1.00 92.88 105 TYR A CA 1
ATOM 824 C C . TYR A 1 105 ? -9.527 4.283 5.863 1.00 92.88 105 TYR A C 1
ATOM 826 O O . TYR A 1 105 ? -9.357 4.598 4.684 1.00 92.88 105 TYR A O 1
ATOM 834 N N . MET A 1 106 ? -10.695 3.889 6.349 1.00 91.94 106 MET A N 1
ATOM 835 C CA . MET A 1 106 ? -11.892 3.802 5.532 1.00 91.94 106 MET A CA 1
ATOM 836 C C . MET A 1 106 ? -12.577 5.158 5.444 1.00 91.94 106 MET A C 1
ATOM 838 O O . MET A 1 106 ? -12.615 5.955 6.383 1.00 91.94 106 MET A O 1
ATOM 842 N N . THR A 1 107 ? -13.178 5.403 4.295 1.00 90.31 107 THR A N 1
ATOM 843 C CA . THR A 1 107 ? -14.063 6.535 4.041 1.00 90.31 107 THR A CA 1
ATOM 844 C C . THR A 1 107 ? -15.359 6.002 3.444 1.00 90.31 107 THR A C 1
ATOM 846 O O . THR A 1 107 ? -15.428 4.848 3.019 1.00 90.31 107 THR A O 1
ATOM 849 N N . SER A 1 108 ? -16.384 6.846 3.318 1.00 87.94 108 SER A N 1
ATOM 850 C CA . SER A 1 108 ? -17.598 6.490 2.562 1.00 87.94 108 SER A CA 1
ATOM 851 C C . SER A 1 108 ? -17.327 6.118 1.099 1.00 87.94 108 SER A C 1
ATOM 853 O O . SER A 1 108 ? -18.203 5.614 0.406 1.00 87.94 108 SER A O 1
ATOM 855 N N . GLU A 1 109 ? -16.133 6.439 0.613 1.00 88.81 109 GLU A N 1
ATOM 856 C CA . GLU A 1 109 ? -15.721 6.295 -0.766 1.00 88.81 109 GLU A CA 1
ATOM 857 C C . GLU A 1 109 ? -14.783 5.109 -1.013 1.00 88.81 109 GLU A C 1
ATOM 859 O O . GLU A 1 109 ? -14.587 4.775 -2.180 1.00 88.81 109 GLU A O 1
ATOM 864 N N . GLY A 1 110 ? -14.217 4.494 0.028 1.00 92.12 110 GLY A N 1
ATOM 865 C CA . GLY A 1 110 ? -13.234 3.413 -0.074 1.00 92.12 110 GLY A CA 1
ATOM 866 C C . GLY A 1 110 ? -12.065 3.571 0.902 1.00 92.12 110 GLY A C 1
ATOM 867 O O . GLY A 1 110 ? -12.160 4.344 1.861 1.00 92.12 110 GLY A O 1
ATOM 868 N N . ILE A 1 111 ? -10.964 2.856 0.654 1.00 93.50 111 ILE A N 1
ATOM 869 C CA . ILE A 1 111 ? -9.764 2.897 1.503 1.00 93.50 111 ILE A CA 1
ATOM 870 C C . ILE A 1 111 ? -8.841 4.024 1.060 1.00 93.50 111 ILE A C 1
ATOM 872 O O . ILE A 1 111 ? -8.384 4.061 -0.080 1.00 93.50 111 ILE A O 1
ATOM 876 N N . CYS A 1 112 ? -8.486 4.897 1.992 1.00 92.44 112 CYS A N 1
ATOM 877 C CA . CYS A 1 112 ? -7.368 5.809 1.825 1.00 92.44 112 CYS A CA 1
ATOM 878 C C . CYS A 1 112 ? -6.072 5.139 2.270 1.00 92.44 112 CYS A C 1
ATOM 880 O O . CYS A 1 112 ? -5.998 4.625 3.386 1.00 92.44 112 CYS A O 1
ATOM 882 N N . TRP A 1 113 ? -5.035 5.219 1.440 1.00 92.69 113 TRP A N 1
ATOM 883 C CA . TRP A 1 113 ? -3.670 4.835 1.802 1.00 92.69 113 TRP A CA 1
ATOM 884 C C . TRP A 1 113 ? -2.830 6.083 2.023 1.00 92.69 113 TRP A C 1
ATOM 886 O O . TRP A 1 113 ? -2.751 6.952 1.165 1.00 92.69 113 TRP A O 1
ATOM 896 N N . ASN A 1 114 ? -2.160 6.170 3.162 1.00 89.62 114 ASN A N 1
ATOM 897 C CA . ASN A 1 114 ? -1.241 7.252 3.465 1.00 89.62 114 ASN A CA 1
ATOM 898 C C . ASN A 1 114 ? 0.138 6.671 3.777 1.00 89.62 114 ASN A C 1
ATOM 900 O O . ASN A 1 114 ? 0.396 6.261 4.907 1.00 89.62 114 ASN A O 1
ATOM 904 N N . ASN A 1 115 ? 1.027 6.644 2.781 1.00 85.69 115 ASN A N 1
ATOM 905 C CA . ASN A 1 115 ? 2.435 6.319 2.990 1.00 85.69 115 ASN A CA 1
ATOM 906 C C . ASN A 1 115 ? 3.113 7.460 3.769 1.00 85.69 115 ASN A C 1
ATOM 908 O O . ASN A 1 115 ? 3.385 8.538 3.232 1.00 85.69 115 ASN A O 1
ATOM 912 N N . LEU A 1 116 ? 3.376 7.212 5.051 1.00 85.06 116 LEU A N 1
ATOM 913 C CA . LEU A 1 116 ? 3.943 8.188 5.977 1.00 85.06 116 LEU A CA 1
ATOM 914 C C . LEU A 1 116 ? 5.448 8.392 5.767 1.00 85.06 116 LEU A C 1
ATOM 916 O O . LEU A 1 116 ? 5.956 9.470 6.069 1.00 85.06 116 LEU A O 1
ATOM 920 N N . SER A 1 117 ? 6.153 7.388 5.242 1.00 83.44 117 SER A N 1
ATOM 921 C CA . SER A 1 117 ? 7.599 7.456 4.991 1.00 83.44 117 SER A CA 1
ATOM 922 C C . SER A 1 117 ? 7.956 8.367 3.820 1.00 83.44 117 SER A C 1
ATOM 924 O O . SER A 1 117 ? 8.979 9.047 3.856 1.00 83.44 117 SER A O 1
ATOM 926 N N . GLU A 1 118 ? 7.108 8.403 2.795 1.00 76.69 118 GLU A N 1
ATOM 927 C CA . GLU A 1 118 ? 7.347 9.188 1.577 1.00 76.69 118 GLU A CA 1
ATOM 928 C C . GLU A 1 118 ? 6.432 10.420 1.469 1.00 76.69 118 GLU A C 1
ATOM 930 O O . GLU A 1 118 ? 6.617 11.258 0.588 1.00 76.69 118 GLU A O 1
ATOM 935 N N . GLY A 1 119 ? 5.445 10.553 2.365 1.00 66.31 119 GLY A N 1
ATOM 936 C CA . GLY A 1 119 ? 4.462 11.640 2.350 1.00 66.31 119 GLY A CA 1
ATOM 937 C C . GLY A 1 119 ? 3.600 11.681 1.082 1.00 66.31 119 GLY A C 1
ATOM 938 O O . GLY A 1 119 ? 2.997 12.717 0.798 1.00 66.31 119 GLY A O 1
ATOM 939 N N . SER A 1 120 ? 3.563 10.589 0.313 1.00 54.75 120 SER A N 1
ATOM 940 C CA . SER A 1 120 ? 3.304 10.599 -1.133 1.00 54.75 120 SER A CA 1
ATOM 941 C C . SER A 1 120 ? 1.929 10.085 -1.573 1.00 54.75 120 SER A C 1
ATOM 943 O O . SER A 1 120 ? 1.667 10.076 -2.769 1.00 54.75 120 SER A O 1
ATOM 945 N N . ALA A 1 121 ? 1.018 9.718 -0.664 1.00 59.34 121 ALA A N 1
ATOM 946 C CA . ALA A 1 121 ? -0.248 9.074 -1.059 1.00 59.34 121 ALA A CA 1
ATOM 947 C C . ALA A 1 121 ? -1.536 9.707 -0.496 1.00 59.34 121 ALA A C 1
ATOM 949 O O . ALA A 1 121 ? -2.607 9.134 -0.648 1.00 59.34 121 ALA A O 1
ATOM 950 N N . LYS A 1 122 ? -1.477 10.901 0.114 1.00 59.69 122 LYS A N 1
ATOM 951 C CA . LYS A 1 122 ? -2.607 11.490 0.872 1.00 59.69 122 LYS A CA 1
ATOM 952 C C . LYS A 1 122 ? -3.934 11.659 0.106 1.00 59.69 122 LYS A C 1
ATOM 954 O O . LYS A 1 122 ? -4.957 11.836 0.759 1.00 59.69 122 LYS A O 1
ATOM 959 N N . ASP A 1 123 ? -3.921 11.564 -1.223 1.00 68.50 123 ASP A N 1
ATOM 960 C CA . ASP A 1 123 ? -5.087 11.749 -2.095 1.00 68.50 123 ASP A CA 1
ATOM 961 C C . ASP A 1 123 ? -5.549 10.462 -2.818 1.00 68.50 123 ASP A C 1
ATOM 963 O O . ASP A 1 123 ? -6.437 10.524 -3.674 1.00 68.50 123 ASP A O 1
ATOM 967 N N . ILE A 1 124 ? -4.954 9.297 -2.524 1.00 86.06 124 ILE A N 1
ATOM 968 C CA . ILE A 1 124 ? -5.351 8.028 -3.152 1.00 86.06 124 ILE A CA 1
ATOM 969 C C . ILE A 1 124 ? -6.479 7.395 -2.337 1.00 86.06 124 ILE A C 1
ATOM 971 O O . ILE A 1 124 ? -6.275 6.960 -1.203 1.00 86.06 124 ILE A O 1
ATOM 975 N N . VAL A 1 125 ? -7.663 7.319 -2.950 1.00 90.31 125 VAL A N 1
ATOM 976 C CA . VAL A 1 125 ? -8.822 6.586 -2.427 1.00 90.31 125 VAL A CA 1
ATOM 977 C C . VAL A 1 125 ? -9.071 5.381 -3.322 1.00 90.31 125 VAL A C 1
ATOM 979 O O . VAL A 1 125 ? -9.579 5.522 -4.437 1.00 90.31 125 VAL A O 1
ATOM 982 N N . PHE A 1 126 ? -8.709 4.200 -2.836 1.00 92.69 126 PHE A N 1
ATOM 983 C CA . PHE A 1 126 ? -8.944 2.947 -3.531 1.00 92.69 126 PHE A CA 1
ATOM 984 C C . PHE A 1 126 ? -10.422 2.558 -3.461 1.00 92.69 126 PHE A C 1
ATOM 986 O O . PHE A 1 126 ? -11.045 2.604 -2.397 1.00 92.69 126 PHE A O 1
ATOM 993 N N . LYS A 1 127 ? -10.985 2.151 -4.595 1.00 92.94 127 LYS A N 1
ATOM 994 C CA . LYS A 1 127 ? -12.352 1.643 -4.729 1.00 92.94 127 LYS A CA 1
ATOM 995 C C . LYS A 1 127 ? -12.346 0.125 -4.652 1.00 92.94 127 LYS A C 1
ATOM 997 O O . LYS A 1 127 ? -11.425 -0.520 -5.138 1.00 92.94 127 LYS A O 1
ATOM 1002 N N . PHE A 1 128 ? -13.371 -0.435 -4.021 1.00 89.50 128 PHE A N 1
ATOM 1003 C CA . PHE A 1 128 ? -13.478 -1.876 -3.837 1.00 89.50 128 PHE A CA 1
ATOM 1004 C C . PHE A 1 128 ? -13.633 -2.589 -5.182 1.00 89.50 128 PHE A C 1
ATOM 1006 O O . PHE A 1 128 ? -14.492 -2.210 -5.979 1.00 89.50 128 PHE A O 1
ATOM 1013 N N . LEU A 1 129 ? -12.839 -3.635 -5.399 1.00 85.62 129 LEU A N 1
ATOM 1014 C CA . LEU A 1 129 ? -12.951 -4.517 -6.557 1.00 85.62 129 LEU A CA 1
ATOM 1015 C C . LEU A 1 129 ? -13.681 -5.807 -6.198 1.00 85.62 129 LEU A C 1
ATOM 1017 O O . LEU A 1 129 ? -14.709 -6.133 -6.791 1.00 85.62 129 LEU A O 1
ATOM 1021 N N . GLN A 1 130 ? -13.127 -6.559 -5.247 1.00 81.94 130 GLN A N 1
ATOM 1022 C CA . GLN A 1 130 ? -13.618 -7.882 -4.874 1.00 81.94 130 GLN A CA 1
ATOM 1023 C C . GLN A 1 130 ? -13.077 -8.330 -3.515 1.00 81.94 130 GLN A C 1
ATOM 1025 O O . GLN A 1 130 ? -12.028 -7.872 -3.064 1.00 81.94 130 GLN A O 1
ATOM 1030 N N . ASN A 1 131 ? -13.766 -9.288 -2.892 1.00 75.75 131 ASN A N 1
ATOM 1031 C CA . ASN A 1 131 ? -13.254 -9.972 -1.709 1.00 75.75 131 ASN A CA 1
ATOM 1032 C C . ASN A 1 131 ? -12.071 -10.867 -2.098 1.00 75.75 131 ASN A C 1
ATOM 1034 O O . ASN A 1 131 ? -12.127 -11.564 -3.113 1.00 75.75 131 ASN A O 1
ATOM 1038 N N . VAL A 1 132 ? -11.040 -10.897 -1.259 1.00 60.03 132 VAL A N 1
ATOM 1039 C CA . VAL A 1 132 ? -10.044 -11.975 -1.246 1.00 60.03 132 VAL A CA 1
ATOM 1040 C C . VAL A 1 132 ? -10.476 -12.958 -0.168 1.00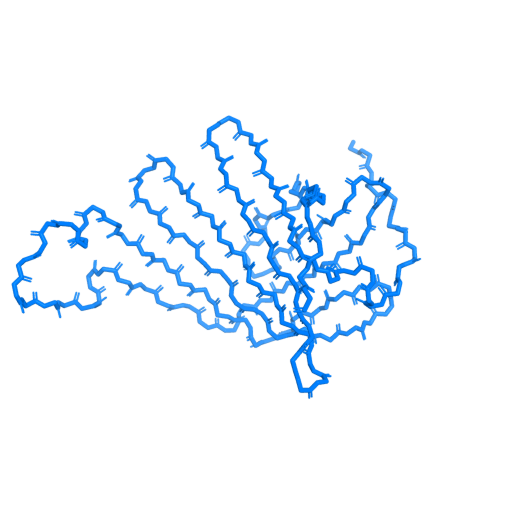 60.03 132 VAL A C 1
ATOM 1042 O O . VAL A 1 132 ? -10.642 -12.568 0.984 1.00 60.03 132 VAL A O 1
ATOM 1045 N N . GLY A 1 133 ? -10.803 -14.179 -0.593 1.00 51.59 133 GLY A N 1
ATOM 1046 C CA . GLY A 1 133 ? -11.255 -15.264 0.280 1.00 51.59 133 GLY A CA 1
ATOM 1047 C C . GLY A 1 133 ? -10.109 -16.056 0.880 1.00 51.59 133 GLY A C 1
ATOM 1048 O O . GLY A 1 133 ? -9.014 -16.050 0.273 1.00 51.59 133 GLY A O 1
#

pLDDT: mean 84.38, std 12.85, range [41.09, 97.12]

Radius of gyration: 15.7 Å; Cα contacts (8 Å, |Δi|>4): 306; chains: 1; bounding box: 41×36×38 Å

Secondary structure (DSSP, 8-state):
-----B----GGGG-EEEEEEETTEEEEEEEEEETTEEEEEEEEEETTTEEEEEEEEEEEETTEEEEEEEEEEEEEEHHHHHH--S---HHHHEEEEEEEEEEEEEETTEEEEEETTTT--TT-EEEEEE---

Foldseek 3Di:
DPPQPFDQDDPCVQAAKWWDDDPHKIKIWHWDQDPNWIKIWIWIQDPQQKIKIKIATWDDDRSKTWGQFFMKIKIARRVVVVVDDPDDPVVVGIDMDGGWIWMWTAGPAAIQIQGPVVSPGRPDHIHGDGGDD